Protein AF-A0A358I2K7-F1 (afdb_monomer)

pLDDT: mean 84.78, std 14.87, range [38.5, 98.0]

Sequence (108 aa):
MKTEKKQEDGGFWAFALINGRLAEFDFEVIKGKFYMGMGHCYVKRSEYKTKKEQKWIDNDTKRYRFTYRNGKYRRVGEHTPLPVKRYRIPKRTGKGMSLEELKNQLEN

Foldseek 3Di:
DPPPPQDDWDKDWAWEQEVNFIWIFIWTADRNAIAGEPTIDGDDPVVDDDPVVNVRNVVRHVPHYWYDDPNFIDHVVDPDTGHHDDDPPPPPPDDDDDPVNVVVVVVD

Nearest PDB structures (foldseek):
  1e4g-assembly1_T  TM=6.022E-01  e=1.978E+00  Thermotoga maritima
  2z5e-assembly1_B  TM=4.406E-01  e=3.823E+00  Homo sapiens
  3adi-assembly1_A  TM=4.111E-01  e=4.859E+00  Arabidopsis thaliana
  2n3g-assembly1_A  TM=4.345E-01  e=6.556E+00  Arabidopsis thaliana
  6drq-assembly1_A  TM=4.268E-01  e=9.393E+00  Mycobacterium tuberculosis H37Rv

Mean predicted aligned error: 10.31 Å

Structure (mmCIF, N/CA/C/O backbone):
data_AF-A0A358I2K7-F1
#
_entry.id   AF-A0A358I2K7-F1
#
loop_
_atom_site.group_PDB
_atom_site.id
_atom_site.type_symbol
_atom_site.label_atom_id
_atom_site.label_alt_id
_atom_site.label_comp_id
_atom_site.label_asym_id
_atom_site.label_entity_id
_atom_site.label_seq_id
_atom_site.pdbx_PDB_ins_code
_atom_site.Cartn_x
_atom_site.Cartn_y
_atom_site.Cartn_z
_atom_site.occupancy
_atom_site.B_iso_or_equiv
_atom_site.auth_seq_id
_atom_site.auth_comp_id
_atom_site.auth_asym_id
_atom_site.auth_atom_id
_atom_site.pdbx_PDB_model_num
ATOM 1 N N . MET A 1 1 ? -11.488 28.169 -6.553 1.00 38.50 1 MET A N 1
ATOM 2 C CA . MET A 1 1 ? -10.277 27.580 -7.171 1.00 38.50 1 MET A CA 1
ATOM 3 C C . MET A 1 1 ? -9.938 26.290 -6.439 1.00 38.50 1 MET A C 1
ATOM 5 O O . MET A 1 1 ? -9.684 26.347 -5.245 1.00 38.50 1 MET A O 1
ATOM 9 N N . LYS A 1 2 ? -10.006 25.127 -7.100 1.00 39.44 2 LYS A N 1
ATOM 10 C CA . LYS A 1 2 ? -9.495 23.873 -6.527 1.00 39.44 2 LYS A CA 1
ATOM 11 C C . LYS A 1 2 ? -7.991 23.860 -6.776 1.00 39.44 2 LYS A C 1
ATOM 13 O O . LYS A 1 2 ? -7.569 23.778 -7.921 1.00 39.44 2 LYS A O 1
ATOM 18 N N . THR A 1 3 ? -7.199 24.031 -5.729 1.00 42.34 3 THR A N 1
ATOM 19 C CA . THR A 1 3 ? -5.740 23.958 -5.803 1.00 42.34 3 THR A CA 1
ATOM 20 C C . THR A 1 3 ? -5.364 22.514 -6.129 1.00 42.34 3 THR A C 1
ATOM 22 O O . THR A 1 3 ? -5.404 21.644 -5.258 1.00 42.34 3 THR A O 1
ATOM 25 N N . GLU A 1 4 ? -5.052 22.231 -7.392 1.00 43.97 4 GLU A N 1
ATOM 26 C CA . GLU A 1 4 ? -4.420 20.975 -7.784 1.00 43.97 4 GLU A CA 1
ATOM 27 C C . GLU A 1 4 ? -3.024 20.955 -7.158 1.00 43.97 4 GLU A C 1
ATOM 29 O O . GLU A 1 4 ? -2.074 21.544 -7.672 1.00 43.97 4 GLU A O 1
ATOM 34 N N . LYS A 1 5 ? -2.902 20.343 -5.976 1.00 51.03 5 LYS A N 1
ATOM 35 C CA . LYS A 1 5 ? -1.594 20.077 -5.380 1.00 51.03 5 LYS A CA 1
ATOM 36 C C . LYS A 1 5 ? -0.831 19.178 -6.350 1.00 51.03 5 LYS A C 1
ATOM 38 O O . LYS A 1 5 ? -1.183 18.006 -6.491 1.00 51.03 5 LYS A O 1
ATOM 43 N N . LYS A 1 6 ? 0.199 19.723 -7.004 1.00 52.00 6 LYS A N 1
ATOM 44 C CA . LYS A 1 6 ? 1.232 18.928 -7.680 1.00 52.00 6 LYS A CA 1
ATOM 45 C C . LYS A 1 6 ? 1.719 17.887 -6.674 1.00 52.00 6 LYS A C 1
ATOM 47 O O . LYS A 1 6 ? 2.232 18.258 -5.623 1.00 52.00 6 LYS A O 1
ATOM 52 N N . GLN A 1 7 ? 1.486 16.608 -6.956 1.00 60.22 7 GLN A N 1
ATOM 53 C CA . GLN A 1 7 ? 2.124 15.545 -6.186 1.00 60.22 7 GLN A CA 1
ATOM 54 C C . GLN A 1 7 ? 3.619 15.648 -6.458 1.00 60.22 7 GLN A C 1
ATOM 56 O O . GLN A 1 7 ? 4.034 15.645 -7.616 1.00 60.22 7 GLN A O 1
ATOM 61 N N . GLU A 1 8 ? 4.389 15.840 -5.393 1.00 73.38 8 GLU A N 1
ATOM 62 C CA . GLU A 1 8 ? 5.842 15.874 -5.462 1.00 73.38 8 GLU A CA 1
ATOM 63 C C . GLU A 1 8 ? 6.347 14.498 -5.892 1.00 73.38 8 GLU A C 1
ATOM 65 O O . GLU A 1 8 ? 5.820 13.466 -5.464 1.00 73.38 8 GLU A O 1
ATOM 70 N N . ASP A 1 9 ? 7.342 14.494 -6.776 1.00 82.62 9 ASP A N 1
ATOM 71 C CA . ASP A 1 9 ? 7.984 13.257 -7.188 1.00 82.62 9 ASP A CA 1
ATOM 72 C C . ASP A 1 9 ? 8.700 12.641 -5.979 1.00 82.62 9 ASP A C 1
ATOM 74 O O . ASP A 1 9 ? 9.377 13.338 -5.223 1.00 82.62 9 ASP A O 1
ATOM 78 N N . GLY A 1 10 ? 8.549 11.335 -5.777 1.00 85.56 10 GLY A N 1
ATOM 79 C CA . GLY A 1 10 ? 9.085 10.679 -4.589 1.00 85.56 10 GLY A CA 1
ATOM 80 C C . GLY A 1 10 ? 8.595 9.251 -4.400 1.00 85.56 10 GLY A C 1
ATOM 81 O O . GLY A 1 10 ? 7.670 8.802 -5.080 1.00 85.56 10 GLY A O 1
ATOM 82 N N . GLY A 1 11 ? 9.246 8.542 -3.477 1.00 87.62 11 GLY A N 1
ATOM 83 C CA . GLY A 1 11 ? 8.827 7.229 -2.994 1.00 87.62 11 GLY A CA 1
ATOM 84 C C . GLY A 1 11 ? 7.997 7.361 -1.722 1.00 87.62 11 GLY A C 1
ATOM 85 O O . GLY A 1 11 ? 8.358 8.105 -0.811 1.00 87.62 11 GLY A O 1
ATOM 86 N N . PHE A 1 12 ? 6.888 6.634 -1.659 1.00 90.94 12 PHE A N 1
ATOM 87 C CA . PHE A 1 12 ? 5.911 6.708 -0.583 1.00 90.94 12 PHE A CA 1
ATOM 88 C C . PHE A 1 12 ? 5.551 5.312 -0.083 1.00 90.94 12 PHE A C 1
ATOM 90 O O . PHE A 1 12 ? 5.521 4.349 -0.849 1.00 90.94 12 PHE A O 1
ATOM 97 N N . TRP A 1 13 ? 5.211 5.242 1.202 1.00 92.38 13 TRP A N 1
ATOM 98 C CA . TRP A 1 13 ? 4.634 4.066 1.844 1.00 92.38 13 TRP A CA 1
ATOM 99 C C . TRP A 1 13 ? 3.193 4.354 2.239 1.00 92.38 13 TRP A 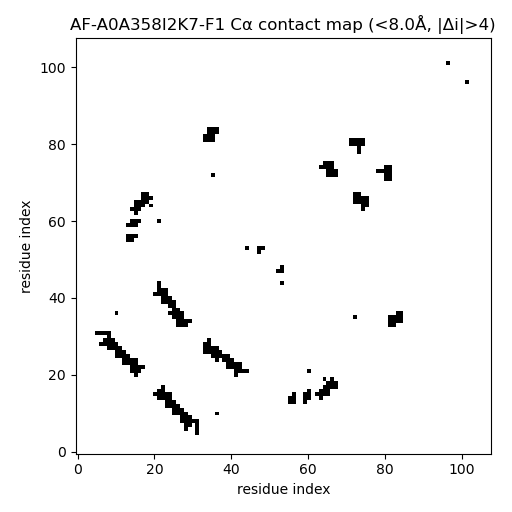C 1
ATOM 101 O O . TRP A 1 13 ? 2.887 5.441 2.734 1.00 92.38 13 TRP A O 1
ATOM 111 N N . ALA A 1 14 ? 2.311 3.385 2.015 1.00 95.06 14 ALA A N 1
ATOM 112 C CA . ALA A 1 14 ? 0.917 3.468 2.428 1.00 95.06 14 ALA A CA 1
ATOM 113 C C . ALA A 1 14 ? 0.325 2.078 2.683 1.00 95.06 14 ALA A C 1
ATOM 115 O O . ALA A 1 14 ? 0.913 1.048 2.340 1.00 95.06 14 ALA A O 1
ATOM 116 N N . PHE A 1 15 ? -0.885 2.057 3.241 1.00 97.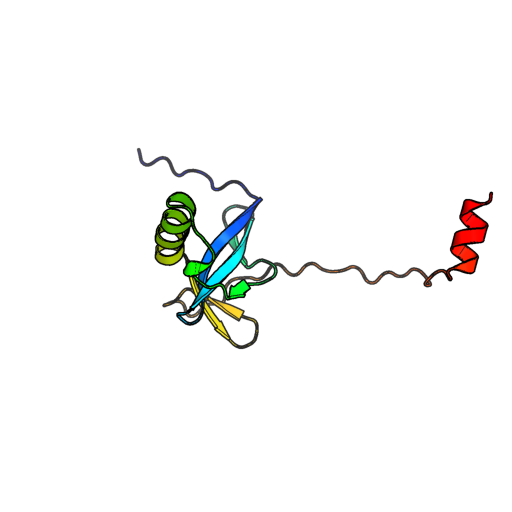19 15 PHE A N 1
ATOM 117 C CA . PHE A 1 15 ? -1.683 0.838 3.336 1.00 97.19 15 PHE A CA 1
ATOM 118 C C . PHE A 1 15 ? -2.572 0.649 2.104 1.00 97.19 15 PHE A C 1
ATOM 120 O O . PHE A 1 15 ? -3.110 1.596 1.536 1.00 97.19 15 PHE A O 1
ATOM 127 N N . ALA A 1 16 ? -2.792 -0.593 1.697 1.00 96.88 16 ALA A N 1
ATOM 128 C CA . ALA A 1 16 ? -3.723 -0.933 0.631 1.00 96.88 16 ALA A CA 1
ATOM 129 C C . ALA A 1 16 ? -4.527 -2.183 0.962 1.00 96.88 16 ALA A C 1
ATOM 131 O O . ALA A 1 16 ? -4.152 -3.003 1.800 1.00 96.88 16 ALA A O 1
ATOM 132 N N . LEU A 1 17 ? -5.636 -2.345 0.244 1.00 97.75 17 LEU A N 1
ATOM 133 C CA . LEU A 1 17 ? -6.279 -3.644 0.098 1.00 97.75 17 LEU A CA 1
ATOM 134 C C . LEU A 1 17 ? -5.777 -4.294 -1.182 1.00 97.75 17 LEU A C 1
ATOM 136 O O . LEU A 1 17 ? -6.088 -3.829 -2.278 1.00 97.75 17 LEU A O 1
ATOM 140 N N . ILE A 1 18 ? -5.026 -5.379 -1.041 1.00 96.44 18 ILE A N 1
ATOM 141 C CA . ILE A 1 18 ? -4.495 -6.159 -2.156 1.00 96.44 18 ILE A CA 1
ATOM 142 C C . ILE A 1 18 ? -5.159 -7.526 -2.120 1.00 96.44 18 ILE A C 1
ATOM 144 O O . ILE A 1 18 ? -5.084 -8.232 -1.116 1.00 96.44 18 ILE A O 1
ATOM 148 N N . ASN A 1 19 ? -5.874 -7.879 -3.191 1.00 96.56 19 ASN A N 1
ATOM 149 C CA . ASN A 1 19 ? -6.687 -9.102 -3.249 1.00 96.56 19 ASN A CA 1
ATOM 150 C C . ASN A 1 19 ? -7.643 -9.236 -2.040 1.00 96.56 19 ASN A C 1
ATOM 152 O O . ASN A 1 19 ? -7.843 -10.323 -1.506 1.00 96.56 19 ASN A O 1
ATOM 156 N N . GLY A 1 20 ? -8.196 -8.109 -1.575 1.00 95.75 20 GLY A N 1
ATOM 157 C CA . GLY A 1 20 ? -9.107 -8.057 -0.425 1.00 95.75 20 GLY A CA 1
ATOM 158 C C . GLY A 1 20 ? -8.439 -8.149 0.953 1.00 95.75 20 GLY A C 1
ATOM 159 O O . GLY A 1 20 ? -9.143 -8.168 1.957 1.00 95.75 20 GLY A O 1
ATOM 160 N N . ARG A 1 21 ? -7.103 -8.180 1.031 1.00 97.31 21 ARG A N 1
ATOM 161 C CA . ARG A 1 21 ? -6.345 -8.289 2.287 1.00 97.31 21 ARG A CA 1
ATOM 162 C C . ARG A 1 21 ? -5.550 -7.016 2.557 1.00 97.31 21 ARG A C 1
ATOM 164 O O . ARG A 1 21 ? -5.052 -6.395 1.621 1.00 97.31 21 ARG A O 1
ATOM 171 N N . LEU A 1 22 ? -5.425 -6.644 3.830 1.00 98.00 22 LEU A N 1
ATOM 172 C CA . LEU A 1 22 ? -4.613 -5.500 4.241 1.00 98.00 22 LEU A CA 1
ATOM 173 C C . LEU A 1 22 ? -3.132 -5.777 3.961 1.00 98.00 22 LEU A C 1
ATOM 175 O O . LEU A 1 22 ? -2.608 -6.832 4.326 1.00 98.00 22 LEU A O 1
ATOM 179 N N . ALA A 1 23 ? -2.476 -4.818 3.325 1.00 97.56 23 ALA A N 1
ATOM 180 C CA . ALA A 1 23 ? -1.058 -4.864 3.036 1.00 97.56 23 ALA A CA 1
ATOM 181 C C . ALA A 1 23 ? -0.427 -3.479 3.187 1.00 97.56 23 ALA A C 1
ATOM 183 O O . ALA A 1 23 ? -1.068 -2.467 2.900 1.00 97.56 23 ALA A O 1
ATOM 184 N N . GLU A 1 24 ? 0.837 -3.451 3.584 1.00 95.94 24 GLU A N 1
ATOM 185 C CA . GLU A 1 24 ? 1.715 -2.315 3.317 1.00 95.94 24 GLU A CA 1
ATOM 186 C C . GLU A 1 24 ? 2.262 -2.442 1.902 1.00 95.94 24 GLU A C 1
ATOM 188 O O . GLU A 1 24 ? 2.562 -3.547 1.440 1.00 95.94 24 GLU A O 1
ATOM 193 N N . PHE A 1 25 ? 2.385 -1.321 1.201 1.00 93.94 25 PHE A N 1
ATOM 194 C CA . PHE A 1 25 ? 2.972 -1.295 -0.130 1.00 93.94 25 PHE A CA 1
ATOM 195 C C . PHE A 1 25 ? 3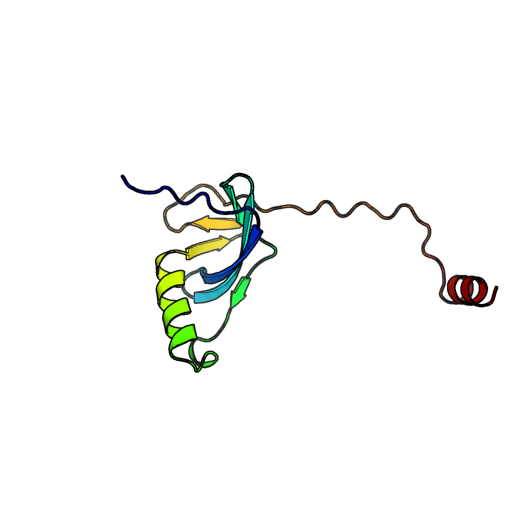.729 0.009 -0.366 1.00 93.94 25 PHE A C 1
ATOM 197 O O . PHE A 1 25 ? 3.403 1.052 0.213 1.00 93.94 25 PHE A O 1
ATOM 204 N N . ASP A 1 26 ? 4.719 -0.065 -1.250 1.00 92.25 26 ASP A N 1
ATOM 205 C CA . ASP A 1 26 ? 5.485 1.081 -1.706 1.00 92.25 26 ASP A CA 1
ATOM 206 C C . ASP A 1 26 ? 5.090 1.480 -3.132 1.00 92.25 26 ASP A C 1
ATOM 208 O O . ASP A 1 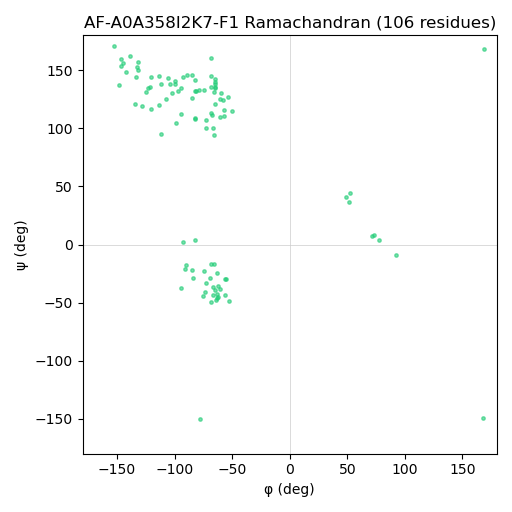26 ? 4.771 0.654 -3.998 1.00 92.25 26 ASP A O 1
ATOM 212 N N . PHE A 1 27 ? 5.087 2.783 -3.384 1.00 91.62 27 PHE A N 1
ATOM 213 C CA . PHE A 1 27 ? 4.844 3.336 -4.709 1.00 91.62 27 PHE A CA 1
ATOM 214 C C . PHE A 1 27 ? 5.651 4.603 -4.926 1.00 91.62 27 PHE A C 1
ATOM 216 O O . PHE A 1 27 ? 6.065 5.277 -3.987 1.00 91.62 27 PHE A O 1
ATOM 223 N N . GLU A 1 28 ? 5.842 4.943 -6.192 1.00 90.56 28 GLU A N 1
ATOM 224 C CA . GLU A 1 28 ? 6.528 6.159 -6.590 1.00 90.56 28 GLU A CA 1
ATOM 225 C C . GLU A 1 28 ? 5.608 7.038 -7.427 1.00 90.56 28 GLU A C 1
ATOM 227 O O . GLU A 1 28 ? 4.821 6.553 -8.247 1.00 90.56 28 GLU A O 1
ATOM 232 N N . VAL A 1 29 ? 5.739 8.347 -7.246 1.00 89.38 29 VAL A N 1
ATOM 233 C CA . VAL A 1 29 ? 5.180 9.336 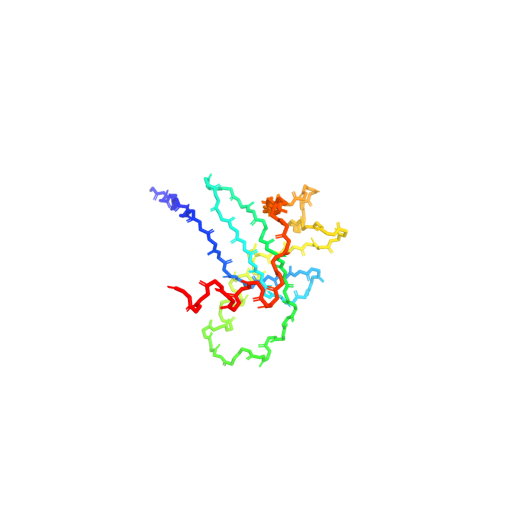-8.164 1.00 89.38 29 VAL A CA 1
ATOM 234 C C . VAL A 1 29 ? 6.338 9.950 -8.938 1.00 89.38 29 VAL A C 1
ATOM 236 O O . VAL A 1 29 ? 7.313 10.397 -8.344 1.00 89.38 29 VAL A O 1
ATOM 239 N N . ILE A 1 30 ? 6.265 9.909 -10.269 1.00 86.31 30 ILE A N 1
ATOM 240 C CA . ILE A 1 30 ? 7.285 10.480 -11.157 1.00 86.31 30 ILE A CA 1
ATOM 241 C C . ILE A 1 30 ? 6.578 11.270 -12.250 1.00 86.31 30 ILE A C 1
ATOM 243 O O . ILE A 1 30 ? 5.787 10.708 -13.013 1.00 86.31 30 ILE A O 1
ATOM 247 N N . LYS A 1 31 ? 6.867 12.568 -12.354 1.00 85.44 31 LYS A N 1
ATOM 248 C CA . LYS A 1 31 ? 6.192 13.510 -13.254 1.00 85.44 31 LYS A CA 1
ATOM 249 C C . LYS A 1 31 ? 4.666 13.406 -13.138 1.00 85.44 31 LYS A C 1
ATOM 251 O O . LYS A 1 31 ? 3.962 13.385 -14.148 1.00 85.44 31 LYS A O 1
ATOM 256 N N . GLY A 1 32 ? 4.165 13.260 -11.907 1.00 82.38 32 GLY A N 1
ATOM 257 C CA . GLY A 1 32 ? 2.736 13.103 -11.605 1.00 82.38 32 GLY A CA 1
ATOM 258 C C . GLY A 1 32 ? 2.115 11.755 -12.002 1.00 82.38 32 GLY A C 1
ATOM 259 O O . GLY A 1 32 ? 0.899 11.596 -11.906 1.00 82.38 32 GLY A O 1
ATOM 260 N N . LYS A 1 33 ? 2.910 10.776 -12.452 1.00 84.88 33 LYS A N 1
ATOM 261 C CA . LYS A 1 33 ? 2.440 9.420 -12.773 1.00 84.88 33 LYS A CA 1
ATOM 262 C C . LYS A 1 33 ? 2.747 8.459 -11.634 1.00 84.88 33 LYS A C 1
ATOM 264 O O . LYS A 1 33 ? 3.843 8.474 -11.089 1.00 84.88 33 LYS A O 1
ATOM 269 N N . PHE A 1 34 ? 1.779 7.601 -11.329 1.00 88.31 34 PHE A N 1
ATOM 270 C CA . PHE A 1 34 ? 1.870 6.583 -10.288 1.00 88.31 34 PHE A CA 1
ATOM 271 C C . PHE A 1 34 ? 2.547 5.313 -10.819 1.00 88.31 34 PHE A C 1
ATOM 273 O O . PHE A 1 34 ? 2.080 4.723 -11.798 1.00 88.31 34 PHE A O 1
ATOM 280 N N . TYR A 1 35 ? 3.598 4.867 -10.139 1.00 89.81 35 TYR A N 1
ATOM 281 C CA . TYR A 1 35 ? 4.325 3.633 -10.416 1.00 89.81 35 TYR A CA 1
ATOM 282 C C . TYR A 1 35 ? 4.298 2.731 -9.189 1.00 89.81 35 TYR A C 1
ATOM 284 O O . TYR A 1 35 ? 4.533 3.186 -8.073 1.00 89.81 35 TYR A O 1
ATOM 292 N N . MET A 1 36 ? 4.046 1.438 -9.395 1.00 88.81 36 MET A N 1
ATOM 293 C CA . MET A 1 36 ? 4.226 0.466 -8.319 1.00 88.81 36 MET A CA 1
ATOM 294 C C . MET A 1 36 ? 5.710 0.323 -8.001 1.00 88.81 36 MET A C 1
ATOM 296 O O . MET A 1 36 ? 6.533 0.215 -8.921 1.00 88.81 36 MET A O 1
ATOM 300 N N . GLY A 1 37 ? 6.008 0.316 -6.704 1.00 81.94 37 GLY A N 1
ATOM 301 C CA . GLY A 1 37 ? 7.338 0.094 -6.169 1.00 81.94 37 GLY A CA 1
ATOM 302 C C . GLY A 1 37 ? 7.736 -1.382 -6.172 1.00 81.94 37 GLY A C 1
ATOM 303 O O . GLY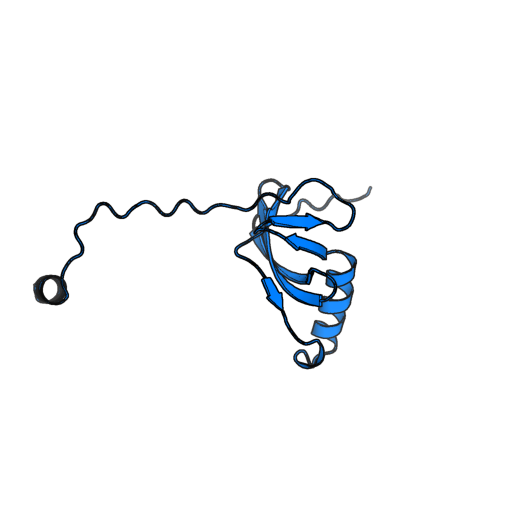 A 1 37 ? 7.323 -2.162 -7.038 1.00 81.94 37 GLY A O 1
ATOM 304 N N . MET A 1 38 ? 8.579 -1.763 -5.218 1.00 75.19 38 MET A N 1
ATOM 305 C CA . MET A 1 38 ? 9.175 -3.094 -5.127 1.00 75.19 38 MET A CA 1
ATOM 306 C C . MET A 1 38 ? 8.162 -4.180 -4.761 1.00 75.19 38 MET A C 1
ATOM 308 O O . MET A 1 38 ? 8.329 -5.323 -5.196 1.00 75.19 38 MET A O 1
ATOM 312 N N . GLY A 1 39 ? 7.090 -3.862 -4.029 1.00 85.69 39 GLY A N 1
ATOM 313 C CA . GLY A 1 39 ? 6.056 -4.850 -3.760 1.00 85.69 39 GLY A CA 1
ATOM 314 C C . GLY A 1 39 ? 5.036 -4.481 -2.691 1.00 85.69 39 GLY A C 1
ATOM 315 O O . GLY A 1 39 ? 4.640 -3.332 -2.526 1.00 85.69 39 GLY A O 1
ATOM 316 N N . HIS A 1 40 ? 4.547 -5.518 -2.014 1.00 93.94 40 HIS A N 1
ATOM 317 C CA . HIS A 1 40 ? 3.669 -5.391 -0.862 1.00 93.94 40 HIS A CA 1
ATOM 318 C C . HIS A 1 40 ? 3.961 -6.493 0.152 1.00 93.94 40 HIS A C 1
ATOM 320 O O . HIS A 1 40 ? 4.430 -7.574 -0.212 1.00 93.94 40 HIS A O 1
ATOM 326 N N . CYS A 1 41 ? 3.622 -6.233 1.409 1.00 95.62 41 CYS A N 1
ATOM 327 C CA . CYS A 1 41 ? 3.635 -7.213 2.484 1.00 95.62 41 CYS A CA 1
ATOM 328 C C . CYS A 1 41 ? 2.253 -7.262 3.131 1.00 95.62 41 CYS A C 1
ATOM 330 O O . CYS A 1 41 ? 1.683 -6.221 3.454 1.00 95.62 41 CYS A O 1
ATOM 332 N N . TYR A 1 42 ? 1.695 -8.460 3.315 1.00 97.38 42 TYR A N 1
ATOM 333 C CA . TYR A 1 42 ? 0.436 -8.606 4.043 1.00 97.38 42 TYR A CA 1
ATOM 334 C C . TYR A 1 42 ? 0.666 -8.425 5.538 1.00 97.38 42 TYR A C 1
ATOM 336 O O . TYR A 1 42 ? 1.550 -9.057 6.109 1.00 97.38 42 TYR A O 1
ATOM 344 N N . VAL A 1 43 ? -0.188 -7.625 6.168 1.00 97.50 43 VAL A N 1
ATOM 345 C CA . VAL A 1 43 ? -0.066 -7.255 7.583 1.00 97.50 43 VAL A CA 1
ATOM 346 C C . VAL A 1 43 ? -1.399 -7.437 8.295 1.00 97.50 43 VAL A C 1
ATOM 348 O O . VAL A 1 43 ? -2.468 -7.444 7.668 1.00 97.50 43 VAL A O 1
ATOM 351 N N . LYS A 1 44 ? -1.369 -7.597 9.618 1.00 97.56 44 LYS A N 1
ATOM 352 C CA . LYS A 1 44 ? -2.587 -7.675 10.428 1.00 97.56 44 LYS A CA 1
ATOM 353 C C . LYS A 1 44 ? -2.885 -6.309 11.013 1.00 97.56 44 LYS A C 1
ATOM 355 O O . LYS A 1 44 ? -2.054 -5.687 11.659 1.00 97.56 44 LYS A O 1
ATOM 360 N N . ARG A 1 45 ? -4.140 -5.874 10.898 1.00 96.62 45 ARG A N 1
ATOM 361 C CA . ARG A 1 45 ? -4.587 -4.597 11.475 1.00 96.62 45 ARG A CA 1
ATOM 362 C C . ARG A 1 45 ? -4.310 -4.483 12.982 1.00 96.62 45 ARG A C 1
ATOM 364 O O . ARG A 1 45 ? -4.096 -3.380 13.468 1.00 96.62 45 ARG A O 1
ATOM 371 N N . SER A 1 46 ? -4.301 -5.607 13.701 1.00 96.88 46 SER A N 1
ATOM 372 C CA . SER A 1 46 ? -4.006 -5.690 15.138 1.00 96.88 46 SER A CA 1
ATOM 373 C C . SER A 1 46 ? -2.552 -5.373 15.510 1.00 96.88 46 SER A C 1
ATOM 375 O O . SER A 1 46 ? -2.274 -5.138 16.683 1.00 96.88 46 SER A O 1
ATOM 377 N N . GLU A 1 47 ? -1.623 -5.388 14.552 1.00 96.69 47 GLU A N 1
ATOM 378 C CA . GLU A 1 47 ? -0.206 -5.064 14.784 1.00 96.69 47 GLU A CA 1
ATOM 379 C C . GLU A 1 47 ? 0.003 -3.551 14.980 1.00 96.69 47 GLU A C 1
ATOM 381 O O . GLU A 1 47 ? 0.935 -3.142 15.669 1.00 96.69 47 GLU A O 1
ATOM 386 N N . TYR A 1 48 ? -0.924 -2.726 14.482 1.00 96.31 48 TYR A N 1
ATOM 387 C CA . TYR A 1 48 ? -0.878 -1.265 14.553 1.00 96.31 48 TYR A CA 1
ATOM 388 C C . TYR A 1 48 ? -1.739 -0.758 15.707 1.00 96.31 48 TYR A C 1
ATOM 390 O O . TYR A 1 48 ? -2.966 -0.771 15.641 1.00 96.31 48 TYR A O 1
ATOM 398 N N . LYS A 1 49 ? -1.129 -0.328 16.808 1.00 96.62 49 LYS A N 1
ATOM 399 C CA . LYS A 1 49 ? -1.870 -0.094 18.061 1.00 96.62 49 LYS A CA 1
ATOM 400 C C . LYS A 1 49 ? -2.388 1.331 18.207 1.00 96.62 49 LYS A C 1
ATOM 402 O O . LYS A 1 49 ? -3.305 1.577 18.991 1.00 96.62 49 LYS A O 1
ATOM 407 N N . THR A 1 50 ? -1.816 2.292 17.490 1.00 97.81 50 THR A N 1
ATOM 408 C CA . THR A 1 50 ? -2.153 3.700 17.702 1.00 97.81 50 THR A CA 1
ATOM 409 C C . THR A 1 50 ? -3.392 4.107 16.909 1.00 97.81 50 THR A C 1
ATOM 411 O O . THR A 1 50 ? -3.608 3.696 15.768 1.00 97.81 50 THR A O 1
ATOM 414 N N . LYS A 1 51 ? -4.198 5.018 17.474 1.00 96.56 51 LYS A N 1
ATOM 415 C CA . LYS A 1 51 ? -5.353 5.613 16.770 1.00 96.56 51 LYS A CA 1
ATOM 416 C C . LYS A 1 51 ? -4.951 6.274 15.445 1.00 96.56 51 LYS A C 1
ATOM 418 O O . LYS A 1 51 ? -5.749 6.331 14.513 1.00 96.56 51 LYS A O 1
ATOM 423 N N . LYS A 1 52 ? -3.718 6.785 15.370 1.00 96.75 52 LYS A N 1
ATOM 424 C CA . LYS A 1 52 ? -3.169 7.438 14.181 1.00 96.75 52 LYS A CA 1
ATOM 425 C C . LYS A 1 52 ? -2.951 6.436 13.048 1.00 96.75 52 LYS A C 1
ATOM 427 O O . LYS A 1 52 ? -3.442 6.677 11.952 1.00 96.75 52 LYS A O 1
ATOM 432 N N . GLU A 1 53 ? -2.294 5.312 13.324 1.00 95.25 53 GLU A N 1
ATOM 433 C CA . GLU A 1 53 ? -2.067 4.254 12.330 1.00 95.25 53 GLU A CA 1
ATOM 434 C C . GLU A 1 53 ? -3.383 3.644 11.861 1.00 95.25 53 GLU A C 1
ATOM 436 O O . GLU A 1 53 ? -3.600 3.485 10.666 1.00 95.25 53 GLU A O 1
ATOM 441 N N . GLN A 1 54 ? -4.311 3.394 12.787 1.00 96.75 54 GLN A N 1
ATOM 442 C CA . GLN A 1 54 ? -5.651 2.910 12.450 1.00 96.75 54 GLN A CA 1
ATOM 443 C C . GLN A 1 54 ? -6.360 3.861 11.474 1.00 96.75 54 GLN A C 1
ATOM 445 O O . GLN A 1 54 ? -6.921 3.425 10.470 1.00 96.75 54 GLN A O 1
ATOM 450 N N . LYS A 1 55 ? -6.255 5.175 11.712 1.00 97.00 55 LYS A N 1
ATOM 451 C CA . LYS A 1 55 ? -6.794 6.202 10.814 1.00 97.00 55 LYS A CA 1
ATOM 452 C C . LYS A 1 55 ? -6.071 6.240 9.462 1.00 97.00 55 LYS A C 1
ATOM 454 O O . LYS A 1 55 ? -6.717 6.500 8.449 1.00 97.00 55 LYS A O 1
ATOM 459 N N . TRP A 1 56 ? -4.759 6.009 9.426 1.00 96.25 56 TRP A N 1
ATOM 460 C CA . TRP A 1 56 ? -4.006 5.883 8.174 1.00 96.25 56 TRP A CA 1
ATOM 461 C C . TRP A 1 56 ? -4.465 4.671 7.370 1.00 96.25 56 TRP A C 1
ATOM 463 O O . TRP A 1 56 ? -4.842 4.842 6.215 1.00 96.25 56 TRP A O 1
ATOM 473 N N . ILE A 1 57 ? -4.586 3.500 8.001 1.00 97.25 57 ILE A N 1
ATOM 474 C CA . ILE A 1 57 ? -5.140 2.291 7.380 1.00 97.25 57 ILE A CA 1
ATOM 475 C C . ILE A 1 57 ? -6.515 2.589 6.770 1.00 97.25 57 ILE A C 1
ATOM 477 O O . ILE A 1 57 ? -6.751 2.287 5.602 1.00 97.25 57 ILE A O 1
ATOM 481 N N . ASP A 1 58 ? -7.417 3.228 7.517 1.00 96.62 58 ASP A N 1
ATOM 482 C CA . ASP A 1 58 ? -8.769 3.531 7.031 1.00 96.62 58 ASP A CA 1
ATOM 483 C C . ASP A 1 58 ? -8.793 4.510 5.858 1.00 96.62 58 ASP A C 1
ATOM 485 O O . ASP A 1 58 ? -9.607 4.372 4.944 1.00 96.62 58 ASP A O 1
ATOM 489 N N . ASN A 1 59 ? -7.934 5.525 5.879 1.00 96.44 59 ASN A N 1
ATOM 490 C CA . ASN A 1 59 ? -7.880 6.516 4.809 1.00 96.44 59 ASN A CA 1
ATOM 491 C C . ASN A 1 59 ? -7.229 5.949 3.548 1.00 96.44 59 ASN A C 1
ATOM 493 O O . ASN A 1 59 ? -7.714 6.197 2.441 1.00 96.44 59 ASN A O 1
ATOM 497 N N . ASP A 1 60 ? -6.168 5.170 3.715 1.00 96.31 60 ASP A N 1
ATOM 498 C CA . ASP A 1 60 ? -5.382 4.643 2.612 1.00 96.31 60 ASP A CA 1
ATOM 499 C C . ASP A 1 60 ? -6.116 3.490 1.920 1.00 96.31 60 ASP A C 1
ATOM 501 O O . ASP A 1 60 ? -6.276 3.511 0.702 1.00 96.31 60 ASP A O 1
ATOM 505 N N . THR A 1 61 ? -6.713 2.555 2.668 1.00 96.19 61 THR A N 1
ATOM 506 C CA . THR A 1 61 ? -7.480 1.423 2.100 1.00 96.19 61 THR A CA 1
ATOM 507 C C . THR A 1 61 ? -8.766 1.838 1.369 1.00 96.19 61 THR A C 1
ATOM 509 O O . THR A 1 61 ? -9.318 1.072 0.567 1.00 96.19 61 THR A O 1
ATOM 512 N N . LYS A 1 62 ? -9.259 3.064 1.589 1.00 94.94 62 LYS A N 1
ATOM 513 C CA . LYS A 1 62 ? -10.327 3.668 0.770 1.00 94.94 62 LYS A CA 1
ATOM 514 C C . LYS A 1 62 ? -9.830 4.085 -0.612 1.00 94.94 62 LYS A C 1
ATOM 516 O O . LYS A 1 62 ? -10.596 4.015 -1.567 1.00 94.94 62 LYS A O 1
ATOM 521 N N . ARG A 1 63 ? -8.573 4.518 -0.718 1.00 92.06 63 ARG A N 1
ATOM 522 C CA . ARG A 1 63 ? -7.964 5.053 -1.947 1.00 92.06 63 ARG A CA 1
ATOM 523 C C . ARG A 1 63 ? -7.213 3.992 -2.743 1.00 92.06 63 ARG A C 1
ATOM 525 O O . ARG A 1 63 ? -7.233 4.005 -3.973 1.00 92.06 63 ARG A O 1
ATOM 532 N N . TYR A 1 64 ? -6.542 3.087 -2.044 1.00 94.50 64 TYR A N 1
ATOM 533 C CA . TYR A 1 64 ? -5.602 2.131 -2.606 1.00 94.50 64 TYR A CA 1
ATOM 534 C C . TYR A 1 64 ? -6.174 0.723 -2.501 1.00 94.50 64 TYR A C 1
ATOM 536 O O . TYR A 1 64 ? -6.091 0.046 -1.474 1.00 94.50 64 TYR A O 1
ATOM 544 N N . ARG A 1 65 ? -6.806 0.299 -3.596 1.00 96.00 65 ARG A N 1
ATOM 545 C CA . ARG A 1 65 ? -7.394 -1.030 -3.750 1.00 96.00 65 ARG A CA 1
ATOM 546 C C . ARG A 1 65 ? -6.878 -1.645 -5.030 1.00 96.00 65 ARG A C 1
ATOM 548 O O . ARG A 1 65 ? -7.113 -1.107 -6.115 1.00 96.00 65 ARG A O 1
ATOM 555 N N . PHE A 1 66 ? -6.202 -2.775 -4.898 1.00 95.25 66 PHE A N 1
ATOM 556 C CA . PHE A 1 66 ? -5.534 -3.424 -6.008 1.00 95.25 66 PHE A CA 1
ATOM 557 C C . PHE A 1 66 ? -5.836 -4.920 -6.069 1.00 95.25 66 PHE A C 1
ATOM 559 O O . PHE A 1 66 ? -6.077 -5.588 -5.064 1.00 95.25 66 PHE A O 1
ATOM 566 N N . THR A 1 67 ? -5.758 -5.461 -7.276 1.00 95.19 67 THR A N 1
ATOM 567 C CA . THR A 1 67 ? -5.606 -6.897 -7.509 1.00 95.19 67 THR A CA 1
ATOM 568 C C . THR A 1 67 ? -4.169 -7.177 -7.915 1.00 95.19 67 THR A C 1
ATOM 570 O O . THR A 1 67 ? -3.617 -6.442 -8.738 1.00 95.19 67 THR A O 1
ATOM 573 N N . TYR A 1 68 ? -3.583 -8.245 -7.389 1.00 94.31 68 TYR A N 1
ATOM 574 C CA . TYR A 1 68 ? -2.246 -8.702 -7.744 1.00 94.31 68 TYR A CA 1
ATOM 575 C C . TYR A 1 68 ? -2.307 -10.126 -8.296 1.00 94.31 68 TYR A C 1
ATOM 577 O O . TYR A 1 68 ? -2.700 -11.056 -7.589 1.00 94.31 68 TYR A O 1
ATOM 585 N N . ARG A 1 69 ? -1.927 -10.294 -9.568 1.00 93.06 69 ARG A N 1
ATOM 586 C CA . ARG A 1 69 ? -1.888 -11.592 -10.260 1.00 93.06 69 ARG A CA 1
ATOM 587 C C . ARG A 1 69 ? -0.771 -11.602 -11.298 1.00 93.06 69 ARG A C 1
ATOM 589 O O . ARG A 1 69 ? -0.605 -10.632 -12.037 1.00 93.06 69 ARG A O 1
ATOM 596 N N . ASN A 1 70 ? -0.027 -12.705 -11.378 1.00 90.75 70 ASN A N 1
ATOM 597 C CA . ASN A 1 70 ? 1.069 -12.906 -12.337 1.00 90.75 70 ASN A CA 1
ATOM 598 C C . ASN A 1 70 ? 2.108 -11.764 -12.318 1.00 90.75 70 ASN A C 1
ATOM 600 O O . ASN A 1 70 ? 2.490 -11.249 -13.370 1.00 90.75 70 ASN A O 1
ATOM 604 N N . GLY A 1 71 ? 2.509 -11.313 -11.123 1.00 88.69 71 GLY A N 1
ATOM 605 C CA . GLY A 1 71 ? 3.511 -10.253 -10.966 1.00 88.69 71 GLY A CA 1
ATOM 606 C C . GLY A 1 71 ? 3.027 -8.839 -11.307 1.00 88.69 71 GLY A C 1
ATOM 607 O O . GLY A 1 71 ? 3.843 -7.924 -11.375 1.00 88.69 71 GLY A O 1
ATOM 608 N N . LYS A 1 72 ? 1.726 -8.641 -11.554 1.00 91.25 72 LYS A N 1
ATOM 609 C CA . LYS A 1 72 ? 1.160 -7.359 -11.993 1.00 91.25 72 LYS A CA 1
ATOM 610 C C . LYS A 1 72 ? 0.077 -6.882 -11.037 1.00 91.25 72 LYS A C 1
ATOM 612 O O . LYS A 1 72 ? -0.820 -7.648 -10.683 1.00 91.25 72 LYS A O 1
ATOM 617 N N . TYR A 1 73 ? 0.134 -5.600 -10.696 1.00 93.38 73 TYR A N 1
ATOM 618 C CA . TYR A 1 73 ? -0.913 -4.906 -9.950 1.00 93.38 73 TYR A CA 1
ATOM 619 C C . TYR A 1 73 ? -1.897 -4.248 -10.912 1.00 93.38 73 TYR A C 1
ATOM 621 O O . TYR A 1 73 ? -1.492 -3.731 -11.950 1.00 93.38 73 TYR A O 1
ATOM 629 N N . ARG A 1 74 ? -3.178 -4.231 -10.557 1.00 94.19 74 ARG A N 1
ATOM 630 C CA . ARG A 1 74 ? -4.234 -3.451 -11.224 1.00 94.19 74 ARG A CA 1
ATOM 631 C C . ARG A 1 74 ? -5.056 -2.764 -10.154 1.00 94.19 74 ARG A C 1
ATOM 633 O O . ARG A 1 74 ? -5.273 -3.366 -9.104 1.00 94.19 74 ARG A O 1
ATOM 640 N N . ARG A 1 75 ? -5.532 -1.546 -10.404 1.00 93.94 75 ARG A N 1
ATOM 641 C CA . ARG A 1 75 ? -6.573 -0.955 -9.555 1.00 93.94 75 ARG A CA 1
ATOM 642 C C . ARG A 1 75 ? -7.847 -1.778 -9.696 1.00 93.94 75 ARG A C 1
ATOM 644 O O . ARG A 1 75 ? -8.145 -2.295 -10.771 1.00 93.94 75 ARG A O 1
ATOM 651 N N . VAL A 1 76 ? -8.580 -1.944 -8.601 1.00 92.88 76 VAL A N 1
ATOM 652 C CA . VAL A 1 76 ? -9.873 -2.639 -8.646 1.00 92.88 76 VAL A CA 1
ATOM 653 C C . VAL A 1 76 ? -10.807 -1.877 -9.589 1.00 92.88 76 VAL A C 1
ATOM 655 O O . VAL A 1 76 ? -11.008 -0.681 -9.412 1.00 92.88 76 VAL A O 1
ATOM 658 N N . GLY A 1 77 ? -11.355 -2.574 -10.586 1.00 90.38 77 GLY A N 1
ATOM 659 C CA . GLY A 1 77 ? -12.192 -1.985 -11.639 1.00 90.38 77 GLY A CA 1
ATOM 660 C C . GLY A 1 77 ? -11.429 -1.550 -12.895 1.00 90.38 77 GLY A C 1
ATOM 661 O O . GLY A 1 77 ? -12.058 -1.267 -13.908 1.00 90.38 77 GLY A O 1
ATOM 662 N N . GLU A 1 78 ? -10.094 -1.550 -12.878 1.00 91.44 78 GLU A N 1
ATOM 663 C CA . GLU A 1 78 ? -9.283 -1.246 -14.058 1.00 91.44 78 GLU A CA 1
ATOM 664 C C . GLU A 1 78 ? -8.769 -2.517 -14.738 1.00 91.44 78 GLU A C 1
ATOM 666 O O . GLU A 1 78 ? -8.325 -3.478 -14.101 1.00 91.44 78 GLU A O 1
ATOM 671 N N . HIS A 1 79 ? -8.768 -2.505 -16.071 1.00 88.31 79 HIS A N 1
ATOM 672 C CA . HIS A 1 79 ? -8.179 -3.584 -16.858 1.00 88.31 79 HIS A CA 1
ATOM 673 C C . HIS A 1 79 ? -6.672 -3.414 -17.045 1.00 88.31 79 HIS A C 1
ATOM 675 O O . HIS A 1 79 ? -5.964 -4.410 -17.164 1.00 88.31 79 HIS A O 1
ATOM 681 N N . THR A 1 80 ? -6.145 -2.195 -17.055 1.00 89.81 80 THR A N 1
ATOM 682 C CA . THR A 1 80 ? -4.727 -1.968 -17.349 1.00 89.81 80 THR A CA 1
ATOM 683 C C . THR A 1 80 ? -3.871 -2.195 -16.098 1.00 89.81 80 THR A C 1
ATOM 685 O O . THR A 1 80 ? -4.206 -1.694 -15.025 1.00 89.81 80 THR A O 1
ATOM 688 N N . PRO A 1 81 ? -2.769 -2.965 -16.182 1.00 91.62 81 PRO A N 1
ATOM 689 C CA . PRO A 1 81 ? -1.841 -3.085 -15.069 1.00 91.62 81 PRO A CA 1
ATOM 690 C C . PRO A 1 81 ? -1.101 -1.774 -14.822 1.00 91.62 81 PRO A C 1
ATOM 692 O O . PRO A 1 81 ? -0.733 -1.063 -15.757 1.00 91.62 81 PRO A O 1
ATOM 695 N N . LEU A 1 82 ? -0.836 -1.498 -13.550 1.00 89.38 82 LEU A N 1
ATOM 696 C CA . LEU A 1 82 ? -0.017 -0.369 -13.147 1.00 89.38 82 LEU A CA 1
ATOM 697 C C . LEU A 1 82 ? 1.417 -0.570 -13.647 1.00 89.38 82 LEU A C 1
ATOM 699 O O . LEU A 1 82 ? 1.938 -1.694 -13.596 1.00 89.38 82 LEU A O 1
ATOM 703 N N . PRO A 1 83 ? 2.071 0.499 -14.126 1.00 89.19 83 PRO A N 1
ATOM 704 C CA . PRO A 1 83 ? 3.460 0.413 -14.525 1.00 89.19 83 PRO A CA 1
ATOM 705 C C . PRO A 1 83 ? 4.319 0.117 -13.290 1.00 89.19 83 PRO A C 1
ATOM 707 O O . PRO A 1 83 ? 4.142 0.715 -12.229 1.00 89.19 83 PRO A O 1
ATOM 710 N N . VAL A 1 84 ? 5.255 -0.816 -13.439 1.00 83.31 84 VAL A N 1
ATOM 711 C CA . VAL A 1 84 ? 6.247 -1.146 -12.409 1.00 83.31 84 VAL A CA 1
ATOM 712 C C . VAL A 1 84 ? 7.559 -0.497 -12.812 1.00 83.31 84 VAL A C 1
ATOM 714 O O . VAL A 1 84 ? 8.002 -0.662 -13.956 1.00 83.31 84 VAL A O 1
ATOM 717 N N . LYS A 1 85 ? 8.202 0.225 -11.892 1.00 74.50 85 LYS A N 1
ATOM 718 C CA . LYS A 1 85 ? 9.535 0.765 -12.151 1.00 74.50 85 LYS A CA 1
ATOM 719 C C . LYS A 1 85 ? 10.542 -0.383 -12.117 1.00 74.50 85 LYS A C 1
ATOM 721 O O . LYS A 1 85 ? 10.851 -0.943 -11.072 1.00 74.50 85 LYS A O 1
ATOM 726 N N . ARG A 1 86 ? 11.052 -0.767 -13.286 1.00 65.62 86 ARG A N 1
ATOM 727 C CA . ARG A 1 86 ? 12.147 -1.737 -13.373 1.00 65.62 86 ARG A CA 1
ATOM 728 C C . ARG A 1 86 ? 13.461 -1.005 -13.149 1.00 65.62 86 ARG A C 1
ATOM 730 O O . ARG A 1 86 ? 13.919 -0.284 -14.031 1.00 65.62 86 ARG A O 1
ATOM 737 N N . TYR A 1 87 ? 14.079 -1.215 -11.993 1.00 63.69 87 TYR A N 1
ATOM 738 C CA . TYR A 1 87 ? 15.475 -0.849 -11.802 1.00 63.69 87 TYR A CA 1
ATOM 739 C C . TYR A 1 87 ? 16.330 -1.753 -12.689 1.00 63.69 87 TYR A C 1
ATOM 741 O O . TYR A 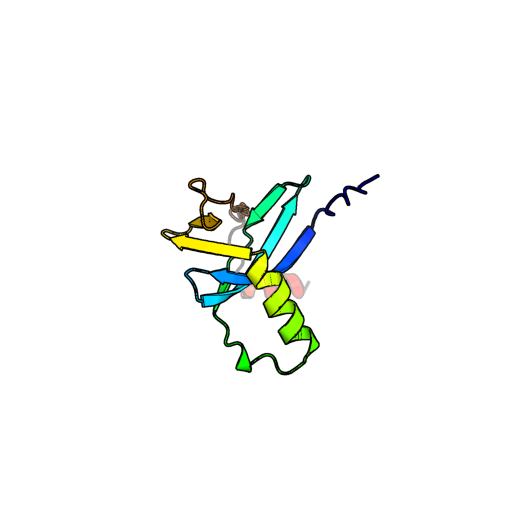1 87 ? 16.399 -2.967 -12.492 1.00 63.69 87 TYR A O 1
ATOM 749 N N . ARG A 1 88 ? 16.955 -1.173 -13.718 1.00 57.78 88 ARG A N 1
ATOM 750 C CA . ARG A 1 88 ? 17.962 -1.884 -14.503 1.00 57.78 88 ARG A CA 1
ATOM 751 C C . ARG A 1 88 ? 19.199 -1.994 -13.624 1.0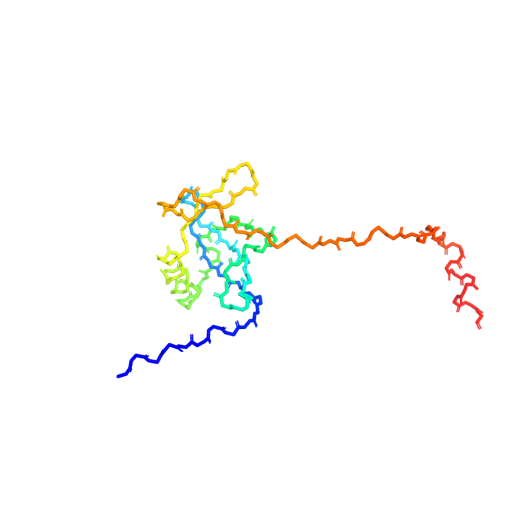0 57.78 88 ARG A C 1
ATOM 753 O O . ARG A 1 88 ? 19.944 -1.030 -13.509 1.00 57.78 88 ARG A O 1
ATOM 760 N N . ILE A 1 89 ? 19.405 -3.150 -13.002 1.00 62.75 89 ILE A N 1
ATOM 761 C CA . ILE A 1 89 ? 20.674 -3.443 -12.337 1.00 62.75 89 ILE A CA 1
ATOM 762 C C . ILE A 1 89 ? 21.711 -3.583 -13.460 1.00 62.75 89 ILE A C 1
ATOM 764 O O . ILE A 1 89 ? 21.575 -4.494 -14.287 1.00 62.75 89 ILE A O 1
ATOM 768 N N . PRO A 1 90 ? 22.699 -2.675 -13.578 1.00 59.62 90 PRO A N 1
ATOM 769 C CA . PRO A 1 90 ? 23.767 -2.869 -14.543 1.00 59.62 90 PRO A CA 1
ATOM 770 C C . PRO A 1 90 ? 24.472 -4.178 -14.185 1.00 59.62 90 PRO A C 1
ATOM 772 O O . PRO A 1 90 ? 24.801 -4.412 -13.021 1.00 59.62 90 PRO A O 1
ATOM 775 N N . LYS A 1 91 ? 24.680 -5.062 -15.169 1.00 63.66 91 LYS A N 1
ATOM 776 C CA . LYS A 1 91 ? 25.547 -6.225 -14.957 1.00 63.66 91 LYS A CA 1
ATOM 777 C C . LYS A 1 91 ? 26.905 -5.668 -14.538 1.00 63.66 91 LYS A C 1
ATOM 779 O O . LYS A 1 91 ? 27.517 -4.947 -15.322 1.00 63.66 91 LYS A O 1
ATOM 784 N N . ARG A 1 92 ? 27.350 -5.955 -13.309 1.00 62.19 92 ARG A N 1
ATOM 785 C CA . ARG A 1 92 ? 28.733 -5.678 -12.914 1.00 62.19 92 ARG A CA 1
ATOM 786 C C . ARG A 1 92 ? 29.621 -6.434 -13.900 1.00 62.19 92 ARG A C 1
ATOM 788 O O . ARG A 1 92 ? 29.622 -7.657 -13.915 1.00 62.19 92 ARG A O 1
ATOM 795 N N . THR A 1 93 ? 30.318 -5.699 -14.754 1.00 59.41 93 THR A N 1
ATOM 796 C CA . THR A 1 93 ? 31.330 -6.216 -15.684 1.00 59.41 93 THR A CA 1
ATOM 797 C C . THR A 1 93 ? 32.693 -6.399 -15.010 1.00 59.41 93 THR A C 1
ATOM 799 O O . THR A 1 93 ? 33.656 -6.761 -15.674 1.00 59.41 93 THR A O 1
ATOM 802 N N . GLY A 1 94 ? 32.791 -6.167 -13.696 1.00 63.22 94 GLY A N 1
ATOM 803 C CA . GLY A 1 94 ? 33.999 -6.429 -12.920 1.00 63.22 94 GLY A CA 1
ATOM 804 C C . GLY A 1 94 ? 34.113 -7.904 -12.539 1.00 63.22 94 GLY A C 1
ATOM 805 O O . GLY A 1 94 ? 33.153 -8.491 -12.037 1.00 63.22 94 GLY A O 1
ATOM 806 N N . LYS A 1 95 ? 35.297 -8.484 -12.760 1.00 66.19 95 LYS A N 1
ATOM 807 C CA . LYS A 1 95 ? 35.707 -9.773 -12.188 1.00 66.19 95 LYS A CA 1
ATOM 808 C C . LYS A 1 95 ? 35.525 -9.674 -10.666 1.00 66.19 95 LYS A C 1
ATOM 810 O O . LYS A 1 95 ? 35.968 -8.694 -10.072 1.00 66.19 95 LYS A O 1
ATOM 815 N N . GLY A 1 96 ? 34.804 -10.614 -10.055 1.00 65.75 96 GLY A N 1
ATOM 816 C CA . GLY A 1 96 ? 34.672 -10.639 -8.598 1.00 65.75 96 GLY A CA 1
ATOM 817 C C . GLY A 1 96 ? 36.062 -10.735 -7.974 1.00 65.75 96 GLY A C 1
ATOM 818 O O . GLY A 1 96 ? 36.816 -11.627 -8.346 1.00 65.75 96 GLY A O 1
ATOM 819 N N . MET A 1 97 ? 36.396 -9.791 -7.097 1.00 72.69 97 MET A N 1
ATOM 820 C CA . MET A 1 97 ? 37.643 -9.798 -6.340 1.00 72.69 97 MET A CA 1
ATOM 821 C C . MET A 1 97 ? 37.493 -10.782 -5.175 1.00 72.69 97 MET A C 1
ATOM 823 O O . MET A 1 97 ? 36.460 -10.790 -4.498 1.00 72.69 97 MET A O 1
ATOM 827 N N . SER A 1 98 ? 38.482 -11.645 -4.975 1.00 83.44 98 SER A N 1
ATOM 828 C CA . SER A 1 98 ? 38.530 -12.565 -3.839 1.00 83.44 98 SER A CA 1
ATOM 829 C C . SER A 1 98 ? 38.753 -11.813 -2.524 1.00 83.44 98 SER A C 1
ATOM 831 O O . SER A 1 98 ? 39.201 -10.666 -2.503 1.00 83.44 98 SER A O 1
ATOM 833 N N . LEU A 1 99 ? 38.426 -12.464 -1.405 1.00 77.75 99 LEU A N 1
ATOM 834 C CA . LEU A 1 99 ? 38.603 -11.886 -0.073 1.00 77.75 99 LEU A CA 1
ATOM 835 C C . LEU A 1 99 ? 40.082 -11.551 0.199 1.00 77.75 99 LEU A C 1
ATOM 837 O O . LEU A 1 99 ? 40.377 -10.509 0.779 1.00 77.75 99 LEU A O 1
ATOM 841 N N . GLU A 1 100 ? 40.998 -12.405 -0.262 1.00 82.38 100 GLU A N 1
ATOM 842 C CA . GLU A 1 100 ? 42.447 -12.183 -0.223 1.00 82.38 100 GLU A CA 1
ATOM 843 C C . GLU A 1 100 ? 42.885 -10.964 -1.046 1.00 82.38 100 GLU A C 1
ATOM 845 O O . GLU A 1 100 ? 43.656 -10.143 -0.557 1.00 82.38 100 GLU A O 1
ATOM 850 N N . GLU A 1 101 ? 42.374 -10.803 -2.269 1.00 83.56 101 GLU A N 1
ATOM 851 C CA . GLU A 1 101 ? 42.705 -9.646 -3.115 1.00 83.56 101 GLU A CA 1
ATOM 852 C C . GLU A 1 101 ? 42.245 -8.321 -2.481 1.00 83.56 101 GLU A C 1
ATOM 854 O O . GLU A 1 101 ? 42.960 -7.325 -2.566 1.00 83.56 101 GLU A O 1
ATOM 859 N N . LEU A 1 102 ? 41.099 -8.316 -1.786 1.00 81.75 102 LEU A N 1
ATOM 860 C CA . LEU A 1 102 ? 40.600 -7.142 -1.064 1.00 81.75 102 LEU A CA 1
ATOM 861 C C . LEU A 1 102 ? 41.500 -6.769 0.125 1.00 81.75 102 LEU A C 1
ATOM 863 O O . LEU A 1 102 ? 41.784 -5.593 0.341 1.00 81.75 102 LEU A O 1
ATOM 867 N N . LYS A 1 103 ? 41.943 -7.767 0.901 1.00 86.12 103 LYS A N 1
ATOM 868 C CA . LYS A 1 103 ? 42.814 -7.555 2.069 1.00 86.12 103 LYS A CA 1
ATOM 869 C C . LYS A 1 103 ? 44.158 -6.957 1.656 1.00 86.12 103 LYS A C 1
ATOM 871 O O . LYS A 1 103 ? 44.562 -5.943 2.212 1.00 86.12 103 LYS A O 1
ATOM 876 N N . ASN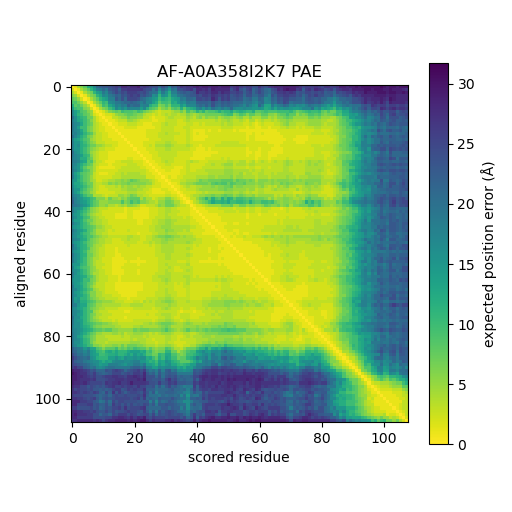 A 1 104 ? 44.774 -7.503 0.608 1.00 84.88 104 ASN A N 1
ATOM 877 C CA . ASN A 1 104 ? 46.057 -7.015 0.089 1.00 84.88 104 ASN A CA 1
ATOM 878 C C . ASN A 1 104 ? 45.995 -5.569 -0.438 1.00 84.88 104 ASN A C 1
ATOM 880 O O . ASN A 1 104 ? 47.016 -4.885 -0.494 1.00 84.88 104 ASN A O 1
ATOM 884 N N . GLN A 1 105 ? 44.813 -5.100 -0.843 1.00 80.38 105 GLN A N 1
ATOM 885 C CA . GLN A 1 105 ? 44.607 -3.737 -1.330 1.00 80.38 105 GLN A CA 1
ATOM 886 C C . GLN A 1 105 ? 44.372 -2.719 -0.200 1.00 80.38 105 GLN A C 1
ATOM 888 O O . GLN A 1 105 ? 44.564 -1.530 -0.422 1.00 80.38 105 GLN A O 1
ATOM 893 N N . LEU A 1 106 ? 43.940 -3.168 0.984 1.00 79.12 106 LEU A N 1
ATOM 894 C CA . LEU A 1 106 ? 43.701 -2.321 2.162 1.00 79.12 106 LEU A CA 1
ATOM 895 C C . LEU A 1 106 ? 44.938 -2.171 3.059 1.00 79.12 106 LEU A C 1
ATOM 897 O O . LEU A 1 106 ? 44.972 -1.274 3.896 1.00 79.12 106 LEU A O 1
ATOM 901 N N . GLU A 1 107 ? 45.920 -3.060 2.909 1.00 75.19 107 GLU A N 1
ATOM 902 C CA . GLU A 1 107 ? 47.171 -3.061 3.680 1.00 75.19 107 GLU A CA 1
ATOM 903 C C . GLU A 1 107 ? 48.323 -2.281 3.004 1.00 75.19 107 GLU A C 1
ATOM 905 O O . GLU A 1 107 ? 49.415 -2.216 3.564 1.00 75.19 107 GLU A O 1
ATOM 910 N N . ASN A 1 108 ? 48.079 -1.655 1.843 1.00 55.91 108 ASN A N 1
ATOM 911 C CA . ASN A 1 108 ? 48.966 -0.671 1.196 1.00 55.91 108 ASN A CA 1
ATOM 912 C C . ASN A 1 108 ? 48.339 0.726 1.228 1.00 55.91 108 ASN A C 1
ATOM 914 O O . ASN A 1 108 ? 49.109 1.707 1.328 1.00 55.91 108 ASN A O 1
#

Radius of gyration: 20.2 Å; Cα contacts (8 Å, |Δi|>4): 145; chains: 1; bounding box: 61×40×35 Å

Solvent-accessible surface area (backbone atoms only — not comparable to full-atom values): 6624 Å² total; per-residue (Å²): 134,85,80,78,74,76,64,71,65,44,80,46,78,48,37,25,26,48,72,86,36,52,21,42,34,38,32,31,32,53,93,73,40,76,27,41,44,93,52,71,46,80,56,62,77,83,78,51,82,47,75,64,53,50,49,45,43,59,57,29,41,72,74,34,42,31,38,70,58,95,94,37,43,19,47,69,96,50,88,64,63,55,52,65,72,77,80,80,75,74,78,78,84,66,78,84,75,51,75,67,60,52,52,64,64,71,77,109

Secondary structure (DSSP, 8-state):
------PPSEEEEEEEEETTEEEEEEEEEETTEEEEEEEEEE--GGG--SHHHHHHHHHHHHH-EEEEETTEEEETT-SSPPPB---------SPPPPHHHHHHHH--